Protein AF-A0A843S6E9-F1 (afdb_monomer_lite)

Secondary structure (DSSP, 8-state):
-EEE-SS-EEEEEEE--TT---EEEEEPPTT--TT-HHHHHHHHHHHTTT-EEEEE-SS-HHHHHHHHHHTT-

pLDDT: mean 89.92, std 11.58, range [40.69, 98.44]

Structure (mmCIF, N/CA/C/O backbone):
data_AF-A0A843S6E9-F1
#
_entry.id   AF-A0A843S6E9-F1
#
loop_
_atom_site.group_PDB
_atom_site.id
_atom_site.type_symbol
_atom_site.label_atom_id
_atom_site.label_alt_id
_atom_site.label_comp_id
_atom_site.label_asym_id
_atom_site.label_entity_id
_atom_site.label_seq_id
_atom_site.pdbx_PDB_ins_code
_atom_site.Cartn_x
_atom_site.Cartn_y
_atom_site.Cartn_z
_atom_site.occupancy
_atom_site.B_iso_or_equiv
_atom_site.auth_seq_id
_atom_site.auth_comp_id
_atom_site.auth_asym_id
_atom_site.auth_atom_id
_atom_site.pdbx_PDB_model_num
ATOM 1 N N . MET A 1 1 ? 6.095 -5.693 5.961 1.00 93.12 1 MET A N 1
ATOM 2 C CA . MET A 1 1 ? 5.739 -7.122 5.778 1.00 93.12 1 MET A CA 1
ATOM 3 C C . MET A 1 1 ? 6.004 -7.540 4.338 1.00 93.12 1 MET A C 1
ATOM 5 O O . MET A 1 1 ? 6.205 -6.669 3.503 1.00 93.12 1 MET A O 1
ATOM 9 N N . GLN A 1 2 ? 6.012 -8.844 4.050 1.00 93.75 2 GLN A N 1
ATOM 10 C CA . GLN A 1 2 ? 6.134 -9.361 2.682 1.00 93.75 2 GLN A CA 1
ATOM 11 C C . GLN A 1 2 ? 4.841 -10.064 2.269 1.00 93.75 2 GLN A C 1
ATOM 13 O O . GLN A 1 2 ? 4.277 -10.819 3.062 1.00 93.75 2 GLN A O 1
ATOM 18 N N . VAL A 1 3 ? 4.399 -9.831 1.035 1.00 93.12 3 VAL A N 1
ATOM 19 C CA . VAL A 1 3 ? 3.282 -10.535 0.400 1.00 93.12 3 VAL A CA 1
ATOM 20 C C . VAL A 1 3 ? 3.869 -11.504 -0.631 1.00 93.12 3 VAL A C 1
ATOM 22 O O . VAL A 1 3 ? 4.474 -11.052 -1.606 1.00 93.12 3 VAL A O 1
ATOM 25 N N . PRO A 1 4 ? 3.776 -12.827 -0.408 1.00 94.81 4 PRO A N 1
ATOM 26 C CA . PRO A 1 4 ? 4.316 -13.805 -1.340 1.00 94.81 4 PRO A CA 1
ATOM 27 C C . PRO A 1 4 ? 3.444 -13.895 -2.597 1.00 94.81 4 PRO A C 1
ATOM 29 O O . PRO A 1 4 ? 2.220 -13.975 -2.509 1.00 94.81 4 PRO A O 1
ATOM 32 N N . LEU A 1 5 ? 4.095 -13.932 -3.753 1.00 91.62 5 LEU A N 1
ATOM 33 C CA . LEU A 1 5 ? 3.524 -14.317 -5.040 1.00 91.62 5 LEU A CA 1
ATOM 34 C C . LEU A 1 5 ? 4.140 -15.653 -5.481 1.00 91.62 5 LEU A C 1
ATOM 36 O O . LEU A 1 5 ? 5.001 -16.202 -4.792 1.00 91.62 5 LEU A O 1
ATOM 40 N N . ALA A 1 6 ? 3.707 -16.180 -6.627 1.00 92.81 6 ALA A N 1
ATOM 41 C CA . ALA A 1 6 ? 4.240 -17.433 -7.163 1.00 92.81 6 ALA A CA 1
ATOM 42 C C . ALA A 1 6 ? 5.760 -17.368 -7.412 1.00 92.81 6 ALA A C 1
ATOM 44 O O . ALA A 1 6 ? 6.474 -18.310 -7.078 1.00 92.81 6 ALA A O 1
ATOM 45 N N . GLU A 1 7 ? 6.248 -16.244 -7.945 1.00 92.25 7 GLU A N 1
ATOM 46 C CA . GLU A 1 7 ? 7.646 -16.088 -8.383 1.00 92.25 7 GLU A CA 1
ATOM 47 C C . GLU A 1 7 ? 8.354 -14.880 -7.747 1.00 92.25 7 GLU A C 1
ATOM 49 O O . GLU A 1 7 ? 9.527 -14.635 -8.007 1.00 92.25 7 GLU A O 1
ATOM 54 N N . ALA A 1 8 ? 7.666 -14.135 -6.877 1.00 92.12 8 ALA A N 1
ATOM 55 C CA . ALA A 1 8 ? 8.176 -12.892 -6.307 1.00 92.12 8 ALA A CA 1
ATOM 56 C C . ALA A 1 8 ? 7.675 -12.654 -4.877 1.00 92.12 8 ALA A C 1
ATOM 58 O O . ALA A 1 8 ? 6.814 -13.367 -4.353 1.00 92.12 8 ALA A O 1
ATOM 59 N N . ARG A 1 9 ? 8.220 -11.624 -4.226 1.00 93.44 9 ARG A N 1
ATOM 60 C CA . ARG A 1 9 ? 7.742 -11.136 -2.930 1.00 93.44 9 ARG A CA 1
ATOM 61 C C . ARG A 1 9 ? 7.614 -9.626 -2.963 1.00 93.44 9 ARG A C 1
ATOM 63 O O . ARG A 1 9 ? 8.606 -8.931 -3.155 1.00 93.44 9 ARG A O 1
ATOM 70 N N . LEU A 1 10 ? 6.410 -9.139 -2.698 1.00 93.44 10 LEU A N 1
ATOM 71 C CA . LEU A 1 10 ? 6.125 -7.712 -2.657 1.00 93.44 10 LEU A CA 1
ATOM 72 C C . LEU A 1 10 ? 6.307 -7.170 -1.242 1.00 93.44 10 LEU A C 1
ATOM 74 O O . LEU A 1 10 ? 5.952 -7.829 -0.258 1.00 93.44 10 LEU A O 1
ATOM 78 N N . GLN A 1 11 ? 6.862 -5.966 -1.130 1.00 94.12 11 GLN A N 1
ATOM 79 C CA . GLN A 1 11 ? 6.964 -5.268 0.148 1.00 94.12 11 GLN A CA 1
ATOM 80 C C . GLN A 1 11 ? 5.659 -4.540 0.436 1.00 94.12 11 GLN A C 1
ATOM 82 O O . GLN A 1 11 ? 5.074 -3.928 -0.449 1.00 94.12 11 GLN A O 1
ATOM 87 N N . GLY A 1 12 ? 5.212 -4.564 1.687 1.00 94.88 12 GLY A N 1
ATOM 88 C CA . GLY A 1 12 ? 4.069 -3.758 2.087 1.00 94.88 12 GLY A CA 1
ATOM 89 C C . GLY A 1 12 ? 4.098 -3.336 3.544 1.00 94.88 12 GLY A C 1
ATOM 90 O O . GLY A 1 12 ? 4.661 -4.027 4.395 1.00 94.88 12 GLY A O 1
ATOM 91 N N . ASP A 1 13 ? 3.454 -2.217 3.832 1.00 97.19 13 ASP A N 1
ATOM 92 C CA . ASP A 1 13 ? 3.300 -1.647 5.161 1.00 97.19 13 ASP A CA 1
ATOM 93 C C . ASP A 1 13 ? 1.845 -1.834 5.603 1.00 97.19 13 ASP A C 1
ATOM 95 O O . ASP A 1 13 ? 0.919 -1.302 4.988 1.00 97.19 13 ASP A O 1
ATOM 99 N N . LEU A 1 14 ? 1.656 -2.647 6.648 1.00 97.44 14 LEU A N 1
ATOM 100 C CA . LEU A 1 14 ? 0.350 -2.978 7.216 1.00 97.44 14 LEU A CA 1
ATOM 101 C C . LEU A 1 14 ? 0.087 -2.104 8.445 1.00 97.44 14 LEU A C 1
ATOM 103 O O . LEU A 1 14 ? 0.767 -2.249 9.463 1.00 97.44 14 LEU A O 1
ATOM 107 N N . GLY A 1 15 ? -0.923 -1.243 8.363 1.00 97.75 15 GLY A N 1
ATOM 108 C CA . GLY A 1 15 ? -1.515 -0.556 9.504 1.00 97.75 15 GLY A CA 1
ATOM 109 C C . GLY A 1 15 ? -2.707 -1.353 10.028 1.00 97.75 15 GLY A C 1
ATOM 110 O O . GLY A 1 15 ? -3.676 -1.571 9.303 1.00 97.75 15 GLY A O 1
ATOM 111 N N . LEU A 1 16 ? -2.650 -1.801 11.284 1.00 97.75 16 LEU A N 1
ATOM 112 C CA . LEU A 1 16 ? -3.712 -2.599 11.905 1.00 97.75 16 LEU A CA 1
ATOM 113 C C . LEU A 1 16 ? -4.161 -1.963 13.231 1.00 97.75 16 LEU A C 1
ATOM 115 O O . LEU A 1 16 ? -3.611 -2.296 14.284 1.00 97.75 16 LEU A O 1
ATOM 119 N N . PRO A 1 17 ? -5.124 -1.023 13.206 1.00 97.38 17 PRO A N 1
ATOM 120 C CA . PRO A 1 17 ? -5.664 -0.450 14.431 1.00 97.38 17 PRO A CA 1
ATOM 121 C C . PRO A 1 17 ? -6.503 -1.493 15.196 1.00 97.38 17 PRO A C 1
ATOM 123 O O . PRO A 1 17 ? -7.032 -2.429 14.588 1.00 97.38 17 PRO A O 1
ATOM 126 N N . PRO A 1 18 ? -6.673 -1.336 16.522 1.00 95.81 18 PRO A N 1
ATOM 127 C CA . PRO A 1 18 ? -7.616 -2.143 17.287 1.00 95.81 18 PRO A CA 1
ATOM 128 C C . PRO A 1 18 ? -9.026 -2.066 16.694 1.00 95.81 18 PRO A C 1
ATOM 130 O O . PRO A 1 18 ? -9.438 -1.012 16.201 1.00 95.81 18 PRO A O 1
ATOM 133 N N . GLU A 1 19 ? -9.757 -3.180 16.771 1.00 95.12 19 GLU A N 1
ATOM 134 C CA . GLU A 1 19 ? -11.154 -3.283 16.322 1.00 95.12 19 GLU A CA 1
ATOM 135 C C . GLU A 1 19 ? -11.359 -2.947 14.833 1.00 95.12 19 GLU A C 1
ATOM 137 O O . GLU A 1 19 ? -12.429 -2.505 14.433 1.00 95.12 19 GLU A O 1
ATOM 142 N N . ALA A 1 20 ? -10.343 -3.164 13.988 1.00 96.94 20 ALA A N 1
ATOM 143 C CA . ALA A 1 20 ? -10.466 -2.903 12.558 1.00 96.94 20 ALA A CA 1
ATOM 144 C C . ALA A 1 20 ? -11.633 -3.688 11.922 1.00 96.94 20 ALA A C 1
ATOM 146 O O . ALA A 1 20 ? -11.682 -4.917 11.993 1.00 96.94 20 ALA A O 1
ATOM 147 N N . HIS A 1 21 ? -12.548 -2.980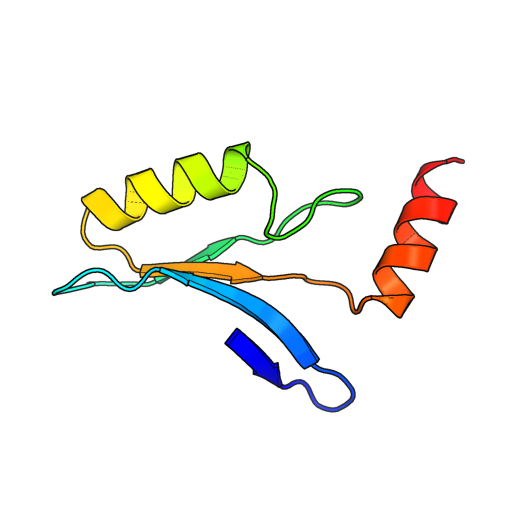 11.254 1.00 94.19 21 HIS A N 1
ATOM 148 C CA . HIS A 1 21 ? -13.759 -3.570 10.657 1.00 94.19 21 HIS A CA 1
ATOM 149 C C . HIS A 1 21 ? -13.615 -3.917 9.167 1.00 94.19 21 HIS A C 1
ATOM 151 O O . HIS A 1 21 ? -14.517 -4.495 8.564 1.00 94.19 21 HIS A O 1
ATOM 157 N N . GLY A 1 22 ? -12.489 -3.553 8.558 1.00 97.31 22 GLY A N 1
ATOM 158 C CA . GLY A 1 22 ? -12.188 -3.792 7.151 1.00 97.31 22 GLY A CA 1
ATOM 159 C C . GLY A 1 22 ? -10.766 -3.360 6.815 1.00 97.31 22 GLY A C 1
ATOM 160 O O . GLY A 1 22 ? -10.084 -2.764 7.651 1.00 97.31 22 GLY A O 1
ATOM 161 N N . ILE A 1 23 ? -10.326 -3.659 5.593 1.00 97.75 23 ILE A N 1
ATOM 162 C CA . ILE A 1 23 ? -8.993 -3.307 5.094 1.00 97.75 23 ILE A CA 1
ATOM 163 C C . ILE A 1 23 ? -9.088 -2.508 3.795 1.00 97.75 23 ILE A C 1
ATOM 165 O O . ILE A 1 23 ? -9.885 -2.828 2.914 1.00 97.75 23 ILE A O 1
ATOM 169 N N . VAL A 1 24 ? -8.258 -1.474 3.677 1.00 97.94 24 VAL A N 1
ATOM 170 C CA . VAL A 1 24 ? -8.085 -0.681 2.457 1.00 97.94 24 VAL A CA 1
ATOM 171 C C . VAL A 1 24 ? -6.705 -0.956 1.873 1.00 97.94 24 VAL A C 1
ATOM 173 O O . VAL A 1 24 ? -5.686 -0.706 2.517 1.00 97.94 24 VAL A O 1
ATOM 176 N N . LEU A 1 25 ? -6.681 -1.461 0.640 1.00 96.75 25 LEU A N 1
ATOM 177 C CA . LEU A 1 25 ? -5.458 -1.693 -0.122 1.00 96.75 25 LEU A CA 1
ATOM 178 C C . LEU A 1 25 ? -5.124 -0.452 -0.955 1.00 96.75 25 LEU A C 1
ATOM 180 O O . LEU A 1 25 ? -5.960 0.025 -1.723 1.00 96.75 25 LEU A O 1
ATOM 184 N N . PHE A 1 26 ? -3.901 0.051 -0.830 1.00 95.75 26 PHE A N 1
ATOM 185 C CA . PHE A 1 26 ? -3.386 1.123 -1.673 1.00 95.75 26 PHE A CA 1
ATOM 186 C C . PHE A 1 26 ? -2.569 0.528 -2.813 1.00 95.75 26 PHE A C 1
ATOM 188 O O . PHE A 1 26 ? -1.462 0.042 -2.598 1.00 95.75 26 PHE A O 1
ATOM 195 N N . ALA A 1 27 ? -3.114 0.624 -4.023 1.00 89.62 27 ALA A N 1
ATOM 196 C CA . ALA A 1 27 ? -2.361 0.482 -5.258 1.00 89.62 27 ALA A CA 1
ATOM 197 C C . ALA A 1 27 ? -1.742 1.844 -5.597 1.00 89.62 27 ALA A C 1
ATOM 199 O O . ALA A 1 27 ? -2.460 2.841 -5.732 1.00 89.62 27 ALA A O 1
ATOM 200 N N . HIS A 1 28 ? -0.417 1.920 -5.662 1.00 83.94 28 HIS A N 1
ATOM 201 C CA . HIS A 1 28 ? 0.265 3.128 -6.120 1.00 83.94 28 HIS A CA 1
ATOM 202 C C . HIS A 1 28 ? 0.393 3.135 -7.652 1.00 83.94 28 HIS A C 1
ATOM 204 O O . HIS A 1 28 ? 0.144 2.129 -8.309 1.00 83.94 28 HIS A O 1
ATOM 210 N N . GLY A 1 29 ? 0.626 4.320 -8.221 1.00 77.69 29 GLY A N 1
ATOM 211 C CA . GLY A 1 29 ? 0.828 4.491 -9.664 1.00 77.69 29 GLY A CA 1
ATOM 212 C C . GLY A 1 29 ? 2.315 4.539 -10.007 1.00 77.69 29 GLY A C 1
ATOM 213 O O . GLY A 1 29 ? 3.128 4.678 -9.095 1.00 77.69 29 GLY A O 1
ATOM 214 N N . SER A 1 30 ? 2.636 4.484 -11.303 1.00 71.56 30 SER A N 1
ATOM 215 C CA . SER A 1 30 ? 4.013 4.541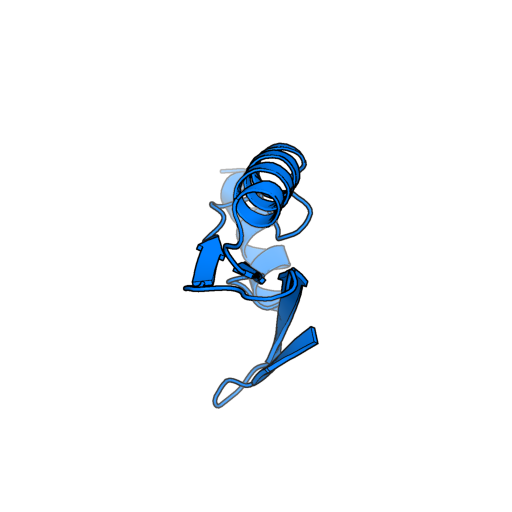 -11.829 1.00 71.56 30 SER A CA 1
ATOM 216 C C . SER A 1 30 ? 4.838 5.682 -11.211 1.00 71.56 30 SER A C 1
ATOM 218 O O . SER A 1 30 ? 4.313 6.774 -10.946 1.00 71.56 30 SER A O 1
ATOM 220 N N . GLY A 1 31 ? 6.105 5.389 -10.906 1.00 74.12 31 GLY A N 1
ATOM 221 C CA . GLY A 1 31 ? 7.036 6.287 -10.208 1.00 74.12 31 GLY A CA 1
ATOM 222 C C . GLY A 1 31 ? 6.678 6.594 -8.744 1.00 74.12 31 GLY A C 1
ATOM 223 O O . GLY A 1 31 ? 7.192 7.544 -8.149 1.00 74.12 31 GLY A O 1
ATOM 224 N N . SER A 1 32 ? 5.751 5.847 -8.140 1.00 84.25 32 SER A N 1
ATOM 225 C CA . SER A 1 32 ? 5.401 5.959 -6.724 1.00 84.25 32 SER A CA 1
ATOM 226 C C . SER A 1 32 ? 5.545 4.610 -6.036 1.00 84.25 32 SER A C 1
ATOM 228 O O . SER A 1 32 ? 5.500 3.570 -6.672 1.00 84.25 32 SER A O 1
ATOM 230 N N . SER A 1 33 ? 5.692 4.632 -4.715 1.00 88.69 33 SER A N 1
ATOM 231 C CA . SER A 1 33 ? 5.868 3.420 -3.918 1.00 88.69 33 SER A CA 1
ATOM 232 C C . SER A 1 33 ? 4.984 3.442 -2.673 1.00 88.69 33 SER A C 1
ATOM 234 O O . SER A 1 33 ? 4.270 4.421 -2.395 1.00 88.69 33 SER A O 1
ATOM 236 N N . ARG A 1 34 ? 5.060 2.388 -1.852 1.00 91.44 34 ARG A N 1
ATOM 237 C CA . ARG A 1 34 ? 4.456 2.347 -0.507 1.00 91.44 34 ARG A CA 1
ATOM 238 C C . ARG A 1 34 ? 4.899 3.518 0.384 1.00 91.44 34 ARG A C 1
ATOM 240 O O . ARG A 1 34 ? 4.207 3.871 1.338 1.00 91.44 34 ARG A O 1
ATOM 247 N N . HIS A 1 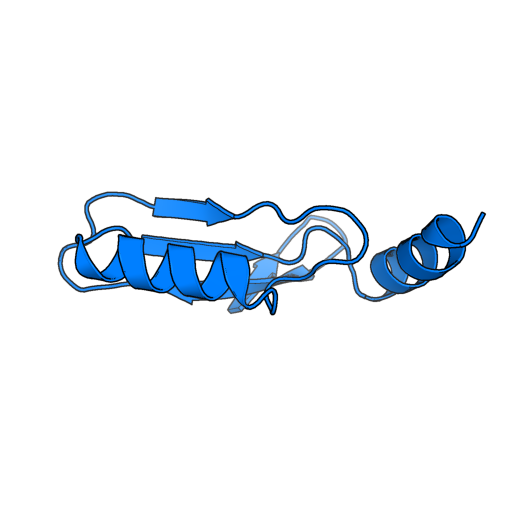35 ? 6.006 4.178 0.033 1.00 93.06 35 HIS A N 1
ATOM 248 C CA . HIS A 1 35 ? 6.541 5.352 0.728 1.00 93.06 35 HIS A CA 1
ATOM 249 C C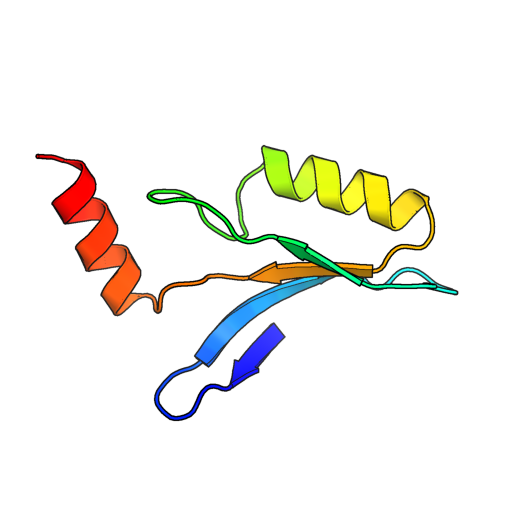 . HIS A 1 35 ? 5.905 6.680 0.317 1.00 93.06 35 HIS A C 1
ATOM 251 O O . HIS A 1 35 ? 6.282 7.720 0.850 1.00 93.06 35 HIS A O 1
ATOM 257 N N . SER A 1 36 ? 4.930 6.677 -0.598 1.00 93.56 36 SER A N 1
ATOM 258 C CA . SER A 1 36 ? 4.216 7.883 -1.026 1.00 93.56 36 SER A CA 1
ATOM 259 C C . SER A 1 36 ? 3.654 8.666 0.176 1.00 93.56 36 SER A C 1
ATOM 261 O O . SER A 1 36 ? 2.708 8.194 0.823 1.00 93.56 36 SER A O 1
ATOM 263 N N . PRO A 1 37 ? 4.146 9.893 0.465 1.00 94.06 37 PRO A N 1
ATOM 264 C CA . PRO A 1 37 ? 3.704 10.661 1.633 1.00 94.06 37 PRO A CA 1
ATOM 265 C C . PRO A 1 37 ? 2.199 10.949 1.620 1.00 94.06 37 PRO A C 1
ATOM 267 O O . PRO A 1 37 ? 1.546 10.971 2.665 1.00 94.06 37 PRO A O 1
ATOM 270 N N . ARG A 1 38 ? 1.631 11.115 0.417 1.00 94.50 38 ARG A N 1
ATOM 271 C CA . ARG A 1 38 ? 0.192 11.288 0.195 1.00 94.50 38 ARG A CA 1
ATOM 272 C C . ARG A 1 38 ? -0.586 10.049 0.637 1.00 94.50 38 ARG A C 1
ATOM 274 O O . ARG A 1 38 ? -1.528 10.177 1.415 1.00 94.50 38 ARG A O 1
ATOM 281 N N . ASN A 1 39 ? -0.198 8.861 0.173 1.00 95.31 39 ASN A N 1
ATOM 282 C CA . ASN A 1 39 ? -0.923 7.633 0.505 1.00 95.31 39 ASN A CA 1
ATOM 283 C C . ASN A 1 39 ? -0.743 7.268 1.982 1.00 95.31 39 ASN A C 1
ATOM 285 O O . ASN A 1 39 ? -1.717 6.902 2.632 1.00 95.31 39 ASN A O 1
ATOM 289 N N . GLN A 1 40 ? 0.445 7.479 2.555 1.00 96.81 40 GLN A N 1
ATOM 290 C CA . GLN A 1 40 ? 0.672 7.310 3.993 1.00 96.81 40 GLN A CA 1
ATOM 291 C C . GLN A 1 40 ? -0.198 8.252 4.839 1.00 96.81 40 GLN A C 1
ATOM 293 O O . GLN A 1 40 ? -0.700 7.865 5.894 1.00 96.81 40 GLN A O 1
ATOM 298 N N . TYR A 1 41 ? -0.412 9.492 4.390 1.00 97.62 41 TYR A N 1
ATOM 299 C CA . TYR A 1 41 ? -1.322 10.420 5.061 1.00 97.62 41 TYR A CA 1
ATOM 300 C C . TYR A 1 41 ? -2.778 9.929 5.033 1.00 97.62 41 TYR A C 1
ATOM 302 O O . TYR A 1 41 ? -3.469 9.978 6.059 1.00 97.62 41 TYR A O 1
ATOM 310 N N . VAL A 1 42 ? -3.246 9.437 3.881 1.00 97.50 42 VAL A N 1
ATOM 311 C CA . VAL A 1 42 ? -4.596 8.866 3.753 1.00 97.50 42 VAL A CA 1
ATOM 312 C C . VAL A 1 42 ? -4.725 7.614 4.621 1.00 97.50 42 VAL A C 1
ATOM 314 O O . VAL A 1 42 ? -5.685 7.521 5.382 1.00 97.50 42 VAL A O 1
ATOM 317 N N . ALA A 1 43 ? -3.742 6.712 4.598 1.00 98.00 43 ALA A N 1
ATOM 318 C CA . ALA A 1 43 ? -3.730 5.494 5.403 1.00 98.00 43 ALA A CA 1
ATOM 319 C C . ALA A 1 43 ? -3.867 5.793 6.902 1.00 98.00 43 ALA A C 1
ATOM 321 O O . ALA A 1 43 ? -4.843 5.375 7.523 1.00 98.00 43 ALA A O 1
ATOM 322 N N . ARG A 1 44 ? -3.014 6.671 7.450 1.00 98.06 44 ARG A N 1
ATOM 323 C CA . ARG A 1 44 ? -3.126 7.119 8.851 1.00 98.06 44 ARG A CA 1
ATOM 324 C C . ARG A 1 44 ? -4.487 7.741 9.171 1.00 98.06 44 ARG A C 1
ATOM 326 O O . ARG A 1 44 ? -4.930 7.722 10.315 1.00 98.06 44 ARG A O 1
ATOM 333 N N . THR A 1 45 ? -5.149 8.350 8.190 1.00 98.19 45 THR A N 1
ATOM 334 C CA . THR A 1 45 ? -6.480 8.952 8.364 1.00 98.19 45 THR A CA 1
ATOM 335 C C . THR A 1 45 ? -7.599 7.913 8.388 1.00 98.19 45 THR A C 1
ATOM 337 O O . THR A 1 45 ? -8.576 8.104 9.114 1.00 98.19 45 THR A O 1
ATOM 340 N N . LEU A 1 46 ? -7.456 6.820 7.641 1.00 98.00 46 LEU A N 1
ATOM 341 C CA . LEU A 1 46 ? -8.369 5.676 7.667 1.00 98.00 46 LEU A CA 1
ATOM 342 C C . LEU A 1 46 ? -8.168 4.827 8.929 1.00 98.00 46 LEU A C 1
ATOM 344 O O . LEU A 1 46 ? -9.150 4.443 9.558 1.00 98.00 46 LEU A O 1
ATOM 348 N N . GLU A 1 47 ? -6.924 4.637 9.367 1.00 97.94 47 GLU A N 1
ATOM 349 C CA . GLU A 1 47 ? -6.590 3.928 10.612 1.00 97.94 47 GLU A CA 1
ATOM 350 C C . GLU A 1 47 ? -7.243 4.574 11.837 1.00 97.94 47 GLU A C 1
ATOM 352 O O . GLU A 1 47 ? -7.814 3.879 12.675 1.00 97.94 47 GLU A O 1
ATOM 357 N N . ARG A 1 48 ? -7.271 5.915 11.899 1.00 97.19 48 ARG A N 1
ATOM 358 C CA . ARG A 1 48 ? -7.997 6.667 12.944 1.00 97.19 48 ARG A CA 1
ATOM 359 C C . ARG A 1 48 ? -9.515 6.433 12.944 1.00 97.19 48 ARG A C 1
ATOM 361 O O . ARG A 1 48 ? -10.184 6.873 13.871 1.00 97.19 48 ARG A O 1
ATOM 368 N N . ARG A 1 49 ? -10.065 5.789 11.912 1.00 96.94 49 ARG A N 1
ATOM 369 C CA . ARG A 1 49 ? -11.476 5.390 11.801 1.00 96.94 49 ARG A CA 1
ATOM 370 C C . ARG A 1 49 ? -11.664 3.868 11.858 1.00 96.94 49 ARG A C 1
ATOM 372 O O . ARG A 1 49 ? -12.665 3.374 11.352 1.00 96.94 49 ARG A O 1
ATOM 379 N N . HIS A 1 50 ? -10.720 3.138 12.458 1.00 97.25 50 HIS A N 1
ATOM 380 C CA . HIS A 1 50 ? -10.773 1.678 12.620 1.00 97.25 50 HIS A CA 1
ATOM 381 C C . HIS A 1 50 ? -10.847 0.911 11.287 1.00 97.25 50 HIS A C 1
ATOM 383 O O . HIS A 1 50 ? -11.514 -0.118 11.165 1.00 97.25 50 HIS A O 1
ATOM 389 N N . LEU A 1 51 ? -10.134 1.404 10.272 1.00 98.38 51 LEU A N 1
ATOM 390 C CA . LEU A 1 51 ? -9.858 0.659 9.045 1.00 98.38 51 LEU A CA 1
ATOM 391 C C . LEU A 1 51 ? -8.388 0.256 9.017 1.00 98.38 51 LEU A C 1
ATOM 393 O O . LEU A 1 51 ? -7.508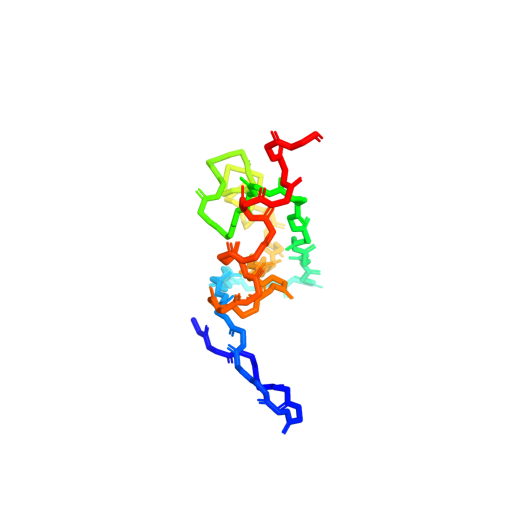 1.099 9.179 1.00 98.38 51 LEU A O 1
ATOM 397 N N . ALA A 1 52 ? -8.124 -1.025 8.782 1.00 98.44 52 ALA A N 1
ATOM 398 C CA . ALA A 1 52 ? -6.784 -1.483 8.467 1.00 98.44 52 ALA A CA 1
ATOM 399 C C . ALA A 1 52 ? -6.365 -0.961 7.088 1.00 98.44 52 ALA A C 1
ATOM 401 O O . ALA A 1 52 ? -7.196 -0.713 6.209 1.00 98.44 52 ALA A O 1
ATOM 402 N N . THR A 1 53 ? -5.068 -0.811 6.884 1.00 98.38 53 THR A N 1
ATOM 403 C CA . THR A 1 53 ? -4.492 -0.283 5.649 1.00 98.38 53 THR A CA 1
ATOM 404 C C . THR A 1 53 ? -3.338 -1.170 5.218 1.00 98.38 53 THR A C 1
ATOM 406 O O . THR A 1 53 ? -2.564 -1.647 6.044 1.00 98.38 53 THR A O 1
ATOM 409 N N . LEU A 1 54 ? -3.214 -1.408 3.916 1.00 97.81 54 LEU A N 1
ATOM 410 C CA . LEU A 1 54 ? -2.044 -2.058 3.339 1.00 97.81 54 LEU A CA 1
ATOM 411 C C . LEU A 1 54 ? -1.537 -1.205 2.183 1.00 97.81 54 LEU A C 1
ATOM 413 O O . LEU A 1 54 ? -2.211 -1.076 1.162 1.00 97.81 54 LEU A O 1
ATOM 417 N N . LEU A 1 55 ? -0.360 -0.610 2.356 1.00 97.19 55 LEU A N 1
ATOM 418 C CA . LEU A 1 55 ? 0.380 0.033 1.275 1.00 97.19 55 LEU A CA 1
ATOM 419 C C . LEU A 1 55 ? 1.353 -0.998 0.728 1.00 97.19 55 LEU A C 1
ATOM 421 O O . LEU A 1 55 ? 2.159 -1.513 1.494 1.00 97.19 55 LEU A O 1
ATOM 425 N N . ILE A 1 56 ? 1.271 -1.327 -0.554 1.00 94.94 56 ILE A N 1
ATOM 426 C CA . ILE A 1 56 ? 2.060 -2.407 -1.150 1.00 94.94 56 ILE A CA 1
ATOM 427 C C . ILE A 1 56 ? 2.816 -1.902 -2.370 1.00 94.94 56 ILE A C 1
ATOM 429 O O . ILE A 1 56 ? 2.277 -1.100 -3.130 1.00 94.94 56 ILE A O 1
ATOM 433 N N . ASP A 1 57 ? 4.039 -2.392 -2.553 1.00 92.94 57 ASP A N 1
ATOM 434 C CA . ASP A 1 57 ? 4.745 -2.260 -3.816 1.00 92.94 57 ASP A CA 1
ATOM 435 C C . ASP A 1 57 ? 4.205 -3.235 -4.841 1.00 92.94 57 ASP A C 1
ATOM 437 O O . ASP A 1 57 ? 4.199 -4.434 -4.600 1.00 92.94 57 ASP A O 1
ATOM 441 N N . LEU A 1 58 ? 3.678 -2.707 -5.948 1.00 90.38 58 LEU A N 1
ATOM 442 C CA . LEU A 1 58 ? 3.068 -3.520 -7.004 1.00 90.38 58 LEU A CA 1
ATOM 443 C C . LEU A 1 58 ? 4.098 -4.149 -7.939 1.00 90.38 58 LEU A C 1
ATOM 445 O O . LEU A 1 58 ? 3.770 -5.115 -8.620 1.00 90.38 58 LEU A O 1
ATOM 449 N N . LEU A 1 59 ? 5.305 -3.594 -7.948 1.00 89.06 59 LEU A N 1
ATOM 450 C CA . LEU A 1 59 ? 6.435 -4.046 -8.737 1.00 89.06 59 LEU A CA 1
ATOM 451 C C . LEU A 1 59 ? 7.482 -4.658 -7.808 1.00 89.06 59 LEU A C 1
ATOM 453 O O . LEU A 1 59 ? 7.632 -4.239 -6.652 1.00 89.06 59 LEU A O 1
ATOM 457 N N . THR A 1 60 ? 8.215 -5.652 -8.299 1.00 88.19 60 THR A N 1
ATOM 458 C CA . THR A 1 60 ? 9.468 -6.052 -7.654 1.00 88.19 60 THR A CA 1
ATOM 459 C C . THR A 1 60 ? 10.510 -4.938 -7.803 1.00 88.19 60 THR A C 1
ATOM 461 O O . THR A 1 60 ? 10.374 -4.090 -8.682 1.00 88.19 60 THR A O 1
ATOM 464 N N . PRO A 1 61 ? 11.580 -4.922 -6.990 1.00 84.69 61 PRO A N 1
ATOM 465 C CA . PRO A 1 61 ? 12.655 -3.942 -7.157 1.00 84.69 61 PRO A CA 1
ATOM 466 C C . PRO A 1 61 ? 13.268 -3.937 -8.568 1.00 84.69 61 PRO A C 1
ATOM 468 O O . PRO A 1 61 ? 13.688 -2.894 -9.060 1.00 84.69 61 PRO A O 1
ATOM 471 N N . GLU A 1 62 ? 13.320 -5.098 -9.225 1.00 86.19 62 GLU A N 1
ATOM 472 C CA . GLU A 1 62 ? 13.805 -5.234 -10.599 1.00 86.19 62 GLU A CA 1
ATOM 473 C C . GLU A 1 62 ? 12.834 -4.620 -11.614 1.00 86.19 62 GLU A C 1
ATOM 475 O O . GLU A 1 62 ? 13.267 -3.955 -12.550 1.00 86.19 62 GLU A O 1
ATOM 480 N N . GLU A 1 63 ? 11.529 -4.819 -11.425 1.00 86.88 63 GLU A N 1
ATOM 481 C CA . GLU A 1 63 ? 10.486 -4.213 -12.258 1.00 86.88 63 GLU A CA 1
ATOM 482 C C . GLU A 1 63 ? 10.393 -2.695 -12.038 1.00 86.88 63 GLU A C 1
ATOM 484 O O . GLU A 1 63 ? 10.221 -1.952 -12.999 1.00 86.88 63 GLU A O 1
ATOM 489 N N . GLU A 1 64 ? 10.562 -2.226 -10.799 1.00 84.50 64 GLU A N 1
ATOM 490 C CA . GLU A 1 64 ? 10.564 -0.803 -10.435 1.00 84.50 64 GLU A CA 1
ATOM 491 C C . GLU A 1 64 ? 11.732 -0.064 -11.109 1.00 84.50 64 GLU A C 1
ATOM 493 O O . GLU A 1 64 ? 11.537 1.010 -11.669 1.00 84.50 64 GLU A O 1
ATOM 498 N N . ALA A 1 65 ? 12.916 -0.687 -11.176 1.00 83.25 65 ALA A N 1
ATOM 499 C CA . ALA A 1 65 ? 14.057 -0.139 -11.911 1.00 83.25 65 ALA A CA 1
ATOM 500 C C . ALA A 1 65 ? 13.792 0.003 -13.423 1.00 83.25 65 ALA A C 1
ATOM 502 O O . ALA A 1 65 ? 14.297 0.929 -14.053 1.00 83.25 65 ALA A O 1
ATOM 503 N N . ILE A 1 66 ? 13.001 -0.901 -14.013 1.00 84.12 66 ILE A N 1
ATOM 504 C CA . ILE A 1 66 ? 12.605 -0.822 -15.427 1.00 84.12 66 ILE A CA 1
ATOM 505 C C . ILE A 1 66 ? 11.536 0.265 -15.631 1.00 84.12 66 ILE A C 1
ATOM 507 O O . ILE A 1 66 ? 11.599 1.000 -16.619 1.00 84.12 66 ILE A O 1
ATOM 511 N N . ASP A 1 67 ? 10.566 0.379 -14.715 1.00 79.00 67 ASP A N 1
ATOM 512 C CA . ASP A 1 67 ? 9.504 1.395 -14.770 1.00 79.00 67 ASP A CA 1
ATOM 513 C C . ASP A 1 67 ? 10.094 2.812 -14.699 1.00 79.00 67 ASP A C 1
ATOM 515 O O . ASP A 1 67 ? 9.772 3.642 -15.551 1.00 79.00 67 ASP A O 1
ATOM 519 N N . ASP A 1 68 ? 11.030 3.051 -13.773 1.00 75.12 68 ASP A N 1
ATOM 520 C CA . ASP A 1 68 ? 11.721 4.337 -13.595 1.00 75.12 68 ASP A CA 1
ATOM 521 C C . ASP A 1 68 ? 12.479 4.792 -14.855 1.00 75.12 68 ASP A C 1
ATOM 523 O O . ASP A 1 68 ? 12.475 5.981 -15.190 1.00 75.12 68 ASP A O 1
ATOM 527 N N . ASP A 1 69 ? 13.096 3.856 -15.583 1.00 64.81 69 ASP A N 1
ATOM 528 C CA . ASP A 1 69 ? 13.774 4.134 -16.855 1.00 64.81 69 ASP A CA 1
ATOM 529 C C . ASP A 1 69 ? 12.770 4.393 -17.994 1.00 64.81 69 ASP A C 1
ATOM 531 O O . ASP A 1 69 ? 13.010 5.219 -18.879 1.00 64.81 69 ASP A O 1
ATOM 535 N N . SER A 1 70 ? 11.623 3.709 -17.981 1.00 63.34 70 SER A N 1
ATOM 536 C CA . SER A 1 70 ? 10.591 3.829 -19.020 1.00 63.34 70 SER A CA 1
ATOM 537 C C . SER A 1 70 ? 9.712 5.077 -18.878 1.00 63.34 70 SER A C 1
ATOM 539 O O . SER A 1 70 ? 9.236 5.604 -19.883 1.00 63.34 70 SER A O 1
ATOM 541 N N . ALA A 1 71 ? 9.561 5.609 -17.662 1.00 57.84 71 ALA A N 1
ATOM 542 C CA . ALA A 1 71 ? 8.857 6.861 -17.385 1.00 57.84 71 ALA A CA 1
ATOM 543 C C . ALA A 1 71 ? 9.619 8.116 -17.871 1.00 57.84 71 ALA A C 1
ATOM 545 O O . ALA A 1 71 ? 9.097 9.229 -17.775 1.00 57.84 71 ALA A O 1
ATOM 546 N N . GLN A 1 72 ? 10.847 7.950 -18.383 1.00 47.97 72 GLN A N 1
ATOM 547 C CA . GLN A 1 72 ? 11.694 9.022 -18.922 1.00 47.97 72 GLN A CA 1
ATOM 548 C C . GLN A 1 72 ? 11.607 9.205 -20.452 1.00 47.97 72 GLN A C 1
ATOM 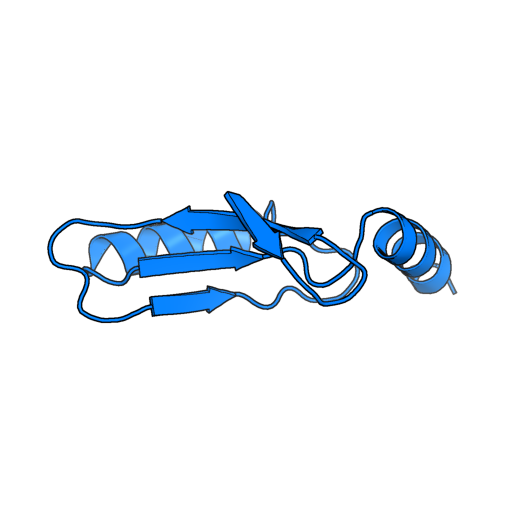550 O O . GLN A 1 72 ? 12.337 10.046 -20.985 1.00 47.97 72 GLN A O 1
ATOM 555 N N . TYR A 1 73 ? 10.726 8.480 -21.156 1.00 40.69 73 TYR A N 1
ATOM 556 C CA . TYR A 1 73 ? 10.494 8.631 -22.605 1.00 40.69 73 TYR A CA 1
ATOM 557 C C . TYR A 1 73 ? 9.126 9.223 -22.956 1.00 40.69 73 TYR A C 1
ATOM 559 O O . TYR A 1 73 ? 8.110 8.813 -22.353 1.00 40.69 73 TYR A O 1
#

Foldseek 3Di:
DWDDDPPDIKDKDKDQAPPAPEEDEDDDDQPDFLPPPVVVVVQVVVSVVRHMYITIGPDDPVRNVVSVVVVVD

Radius of gyration: 13.62 Å; chains: 1; bounding box: 28×29×40 Å

Sequence (73 aa):
MQVPLAEARLQGDLGLPPEAHGIVLFAHGSGSSRHSPRNQYVARTLERRHLATLLIDLLTPEEEAIDDDSAQY